Protein AF-A0A090ZB60-F1 (afdb_monomer_lite)

pLDDT: mean 83.5, std 13.8, range [45.19, 94.56]

Foldseek 3Di:
DPPPPDDVVCVVVCCVQQVDPPNPVVVVVVVVVVVVCVVVVVD

Radius of gyration: 13.57 Å; chains: 1; bounding box: 32×16×35 Å

Sequence (43 aa):
MSNQLVNLRIDFAFKHLFGTSGSEEILILFLNAMLKDAIITSQ

Structure (mmCIF, N/CA/C/O backbone):
data_AF-A0A090ZB60-F1
#
_entry.id   AF-A0A090ZB60-F1
#
loop_
_atom_site.group_PDB
_atom_site.id
_atom_site.type_symbol
_atom_site.label_atom_id
_atom_site.label_alt_id
_atom_site.label_comp_id
_atom_site.label_asym_id
_atom_site.label_entity_id
_atom_site.label_seq_id
_atom_site.pdbx_PDB_ins_code
_atom_site.Cartn_x
_atom_site.Cartn_y
_atom_site.Cartn_z
_atom_site.occupancy
_atom_site.B_iso_or_equiv
_atom_site.auth_seq_id
_atom_site.auth_comp_id
_atom_site.auth_asym_id
_atom_site.auth_atom_id
_atom_site.pdbx_PDB_model_num
ATOM 1 N N . MET A 1 1 ? 9.921 2.479 23.373 1.00 45.19 1 MET A N 1
ATOM 2 C CA . MET A 1 1 ? 9.232 2.608 22.073 1.00 45.19 1 MET A CA 1
ATOM 3 C C . MET A 1 1 ? 9.090 1.216 21.492 1.00 45.19 1 MET A C 1
ATOM 5 O O . MET A 1 1 ? 10.102 0.574 21.243 1.00 45.19 1 MET A O 1
ATOM 9 N N . SER A 1 2 ? 7.868 0.703 21.384 1.00 54.38 2 SER A N 1
ATOM 10 C CA . SER A 1 2 ? 7.601 -0.578 20.733 1.00 54.38 2 SER A CA 1
ATOM 11 C C . SER A 1 2 ? 7.868 -0.418 19.241 1.00 54.38 2 SER A C 1
ATOM 13 O O . SER A 1 2 ? 7.083 0.217 18.542 1.00 54.38 2 SER A O 1
ATOM 15 N N . ASN A 1 3 ? 8.993 -0.952 18.768 1.00 59.91 3 ASN A N 1
ATOM 16 C CA . ASN A 1 3 ? 9.252 -1.083 17.342 1.00 59.91 3 ASN A CA 1
ATOM 17 C C . ASN A 1 3 ? 8.211 -2.074 16.813 1.00 59.91 3 ASN A C 1
ATOM 19 O O . ASN A 1 3 ? 8.362 -3.285 16.978 1.00 59.91 3 ASN A O 1
ATOM 23 N N . GLN A 1 4 ? 7.099 -1.562 16.286 1.00 67.44 4 GLN A N 1
ATOM 24 C CA . GLN A 1 4 ? 6.096 -2.381 15.626 1.00 67.44 4 GLN A CA 1
ATOM 25 C C . GLN A 1 4 ? 6.775 -2.908 14.362 1.00 67.44 4 GLN A C 1
ATOM 27 O O . GLN A 1 4 ? 6.901 -2.198 13.368 1.00 67.44 4 GLN A O 1
ATOM 32 N N . LEU A 1 5 ? 7.337 -4.114 14.455 1.00 72.56 5 LEU A N 1
ATOM 33 C CA . LEU A 1 5 ? 8.004 -4.769 13.341 1.00 72.56 5 LEU A CA 1
ATOM 34 C C . LEU A 1 5 ? 6.936 -5.015 12.281 1.00 72.56 5 LEU A C 1
ATOM 36 O O . LEU A 1 5 ? 6.134 -5.943 12.390 1.00 72.56 5 LEU A O 1
ATOM 40 N N . VAL A 1 6 ? 6.884 -4.124 11.291 1.00 71.75 6 VAL A N 1
ATOM 41 C CA . VAL A 1 6 ? 6.031 -4.289 10.120 1.00 71.75 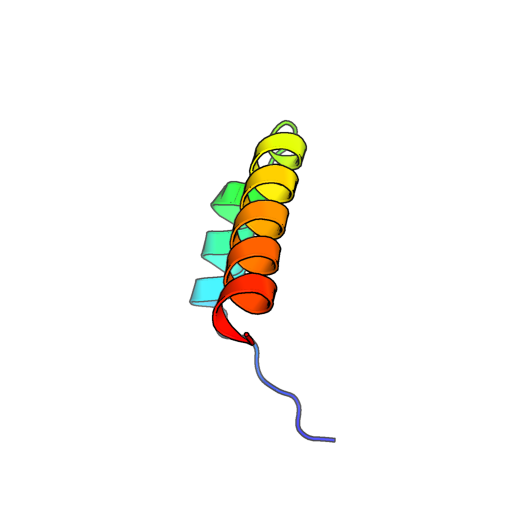6 VAL A CA 1
ATOM 42 C C . VAL A 1 6 ? 6.379 -5.642 9.514 1.00 71.75 6 VAL A C 1
ATOM 44 O O . VAL A 1 6 ? 7.553 -5.978 9.341 1.00 71.75 6 VAL A O 1
ATOM 47 N N . ASN A 1 7 ? 5.361 -6.457 9.246 1.00 87.81 7 ASN A N 1
ATOM 48 C CA . ASN A 1 7 ? 5.575 -7.783 8.690 1.00 87.81 7 ASN A CA 1
ATOM 49 C C . ASN A 1 7 ? 6.280 -7.647 7.332 1.00 87.81 7 ASN A C 1
ATOM 51 O O . ASN A 1 7 ? 5.691 -7.154 6.372 1.00 87.81 7 ASN A O 1
ATOM 55 N N . LEU A 1 8 ? 7.529 -8.111 7.257 1.00 89.12 8 LEU A N 1
ATOM 56 C CA . LEU A 1 8 ? 8.380 -7.986 6.070 1.00 89.12 8 LEU A CA 1
ATOM 57 C C . LEU A 1 8 ? 7.751 -8.596 4.812 1.00 89.12 8 LEU A C 1
ATOM 59 O O . LEU A 1 8 ? 7.980 -8.095 3.718 1.00 89.12 8 LEU A O 1
ATOM 63 N N . ARG A 1 9 ? 6.936 -9.653 4.945 1.00 89.06 9 ARG A N 1
ATOM 64 C CA . ARG A 1 9 ? 6.232 -10.241 3.793 1.00 89.06 9 ARG A CA 1
ATOM 65 C C . ARG A 1 9 ? 5.170 -9.291 3.248 1.00 89.06 9 ARG A C 1
ATOM 67 O O . ARG A 1 9 ? 5.008 -9.206 2.036 1.00 89.06 9 ARG A O 1
ATOM 74 N N . ILE A 1 10 ? 4.477 -8.579 4.137 1.00 88.81 10 ILE A N 1
ATOM 75 C CA . ILE A 1 10 ? 3.470 -7.581 3.760 1.00 88.81 10 ILE A CA 1
ATOM 76 C C . ILE A 1 10 ? 4.160 -6.368 3.135 1.00 88.81 10 ILE A C 1
ATOM 78 O O . ILE A 1 10 ? 3.751 -5.939 2.064 1.00 88.81 10 ILE A O 1
ATOM 82 N N . ASP A 1 11 ? 5.239 -5.871 3.745 1.00 88.81 11 ASP A N 1
ATOM 83 C CA . ASP A 1 11 ? 6.027 -4.758 3.200 1.00 88.81 11 ASP A CA 1
ATOM 84 C C . ASP A 1 11 ? 6.571 -5.075 1.796 1.00 88.81 11 ASP A C 1
ATOM 86 O O . ASP A 1 11 ? 6.417 -4.277 0.871 1.00 88.81 11 ASP A O 1
ATOM 90 N N . PHE A 1 12 ? 7.130 -6.275 1.606 1.00 92.88 12 PHE A N 1
ATOM 91 C CA . PHE A 1 12 ? 7.632 -6.720 0.309 1.00 92.88 12 PHE A CA 1
ATOM 92 C C . PHE A 1 12 ? 6.523 -6.821 -0.745 1.00 92.88 12 PHE A C 1
ATOM 94 O O . PHE A 1 12 ? 6.670 -6.273 -1.835 1.00 92.88 12 PHE A O 1
ATOM 101 N N . ALA A 1 13 ? 5.405 -7.486 -0.432 1.00 91.12 13 ALA A N 1
ATOM 102 C CA . ALA A 1 13 ? 4.293 -7.632 -1.371 1.00 91.12 13 ALA A CA 1
ATOM 103 C C . ALA A 1 13 ? 3.667 -6.275 -1.729 1.00 91.12 13 ALA A C 1
ATOM 105 O O . ALA A 1 13 ? 3.367 -6.021 -2.893 1.00 91.12 13 ALA A O 1
ATOM 106 N N . PHE A 1 14 ? 3.531 -5.379 -0.751 1.00 92.06 14 PHE A N 1
ATOM 107 C CA . PHE A 1 14 ? 3.007 -4.035 -0.968 1.00 92.06 14 PHE A CA 1
ATOM 108 C C . PHE A 1 14 ? 3.911 -3.224 -1.900 1.00 92.06 14 PHE A C 1
ATOM 110 O O . PHE A 1 14 ? 3.434 -2.653 -2.877 1.00 92.06 14 PHE A O 1
ATOM 117 N N . LYS A 1 15 ? 5.229 -3.231 -1.662 1.00 91.88 15 LYS A N 1
ATOM 118 C CA . LYS A 1 15 ? 6.205 -2.585 -2.553 1.00 91.88 15 LYS A CA 1
ATOM 119 C C . LYS A 1 15 ? 6.239 -3.218 -3.941 1.00 91.88 15 LYS A C 1
ATOM 121 O O . LYS A 1 15 ? 6.451 -2.512 -4.916 1.00 91.88 15 LYS A O 1
ATOM 126 N N . HIS A 1 16 ? 6.024 -4.526 -4.051 1.00 91.25 16 HIS A N 1
ATOM 127 C CA . HIS A 1 16 ? 5.971 -5.190 -5.351 1.00 91.25 16 HIS A CA 1
ATOM 128 C C . HIS A 1 16 ? 4.753 -4.754 -6.179 1.00 91.25 16 HIS A C 1
ATOM 130 O O . HIS A 1 16 ? 4.869 -4.596 -7.388 1.00 91.25 16 HIS A O 1
ATOM 136 N N . LEU A 1 17 ? 3.604 -4.542 -5.533 1.00 90.94 17 LEU A N 1
ATOM 137 C CA . LEU A 1 17 ? 2.363 -4.145 -6.204 1.00 90.94 17 LEU A CA 1
ATOM 138 C C . LEU A 1 17 ? 2.263 -2.634 -6.460 1.00 90.94 17 LEU A C 1
ATOM 140 O O . LEU A 1 17 ? 1.738 -2.227 -7.491 1.00 90.94 17 LEU A O 1
ATOM 144 N N . PHE A 1 18 ? 2.748 -1.814 -5.524 1.00 94.38 18 PHE A N 1
ATOM 145 C CA . PHE A 1 18 ? 2.530 -0.360 -5.507 1.00 94.38 18 PHE A CA 1
ATOM 146 C C . PHE A 1 18 ? 3.819 0.474 -5.483 1.00 94.38 18 PHE A C 1
ATOM 148 O O . PHE A 1 18 ? 3.773 1.699 -5.414 1.00 94.38 18 PHE A O 1
ATOM 155 N N . GLY A 1 19 ? 4.987 -0.169 -5.468 1.00 90.56 19 GLY A N 1
ATOM 156 C CA . GLY A 1 19 ? 6.292 0.499 -5.465 1.00 90.56 19 GLY A CA 1
ATOM 157 C C . GLY A 1 19 ? 6.926 0.620 -6.851 1.00 90.56 19 GLY A C 1
ATOM 158 O O . GLY A 1 19 ? 8.069 1.060 -6.953 1.00 90.56 19 GLY A O 1
ATOM 159 N N . THR A 1 20 ? 6.227 0.211 -7.914 1.00 92.69 20 THR A N 1
ATOM 160 C CA . THR A 1 20 ? 6.686 0.340 -9.304 1.00 92.69 20 THR A CA 1
ATOM 161 C C . THR A 1 20 ? 6.148 1.623 -9.930 1.00 92.69 20 THR A C 1
ATOM 163 O O . THR A 1 20 ? 4.994 1.984 -9.701 1.00 92.69 20 THR A O 1
ATOM 166 N N . SER A 1 21 ? 6.938 2.293 -10.767 1.00 90.31 21 SER A N 1
ATOM 167 C CA . SER A 1 21 ? 6.476 3.481 -11.498 1.00 90.31 21 SER A CA 1
ATOM 168 C C . SER A 1 21 ? 5.222 3.176 -12.325 1.00 90.31 21 SER A C 1
ATOM 170 O O . SER A 1 21 ? 5.186 2.171 -13.036 1.00 90.31 21 SER A O 1
ATOM 172 N N . GLY A 1 22 ? 4.203 4.032 -12.233 1.00 90.56 22 GLY A N 1
ATOM 173 C CA . GLY A 1 22 ? 2.906 3.849 -12.892 1.00 90.56 22 GLY A CA 1
ATOM 174 C C . GLY A 1 22 ? 1.850 3.139 -12.036 1.00 90.56 22 GLY A C 1
ATOM 175 O O . GLY A 1 22 ? 0.726 2.954 -12.498 1.00 90.56 22 GLY A O 1
ATOM 176 N N . SER A 1 23 ? 2.177 2.740 -10.801 1.00 93.19 23 SER A N 1
ATOM 177 C CA . SER A 1 23 ? 1.227 2.128 -9.854 1.00 93.19 23 SER A CA 1
ATOM 178 C C . SER A 1 23 ? 0.596 3.127 -8.871 1.00 93.19 23 SER A C 1
ATOM 180 O O . SER A 1 23 ? -0.197 2.748 -8.008 1.00 93.19 23 SER A O 1
ATOM 182 N N . GLU A 1 24 ? 0.903 4.417 -9.002 1.00 93.19 24 GLU A N 1
ATOM 183 C CA . GLU A 1 24 ? 0.435 5.465 -8.097 1.00 93.19 24 GLU A CA 1
ATOM 184 C C . GLU A 1 24 ? -1.091 5.624 -8.157 1.00 93.19 24 GLU A C 1
ATOM 186 O O . GLU A 1 24 ? -1.744 5.730 -7.120 1.00 93.19 24 GLU A O 1
ATOM 191 N N . GLU A 1 25 ? -1.678 5.583 -9.356 1.00 94.38 25 GLU A N 1
ATOM 192 C CA . GLU A 1 25 ? -3.126 5.731 -9.540 1.00 94.38 25 GLU A CA 1
ATOM 193 C C . GLU A 1 25 ? -3.901 4.580 -8.887 1.00 94.38 25 GLU A C 1
ATOM 195 O O . GLU A 1 25 ? -4.860 4.814 -8.150 1.00 94.38 25 GLU A O 1
ATOM 200 N N . ILE A 1 26 ? -3.450 3.335 -9.081 1.00 93.25 26 ILE A N 1
ATOM 201 C CA . ILE A 1 26 ? -4.090 2.163 -8.473 1.00 93.25 26 ILE A CA 1
ATOM 202 C C . ILE A 1 26 ? -3.896 2.131 -6.953 1.00 93.25 26 ILE A C 1
ATOM 204 O O . ILE A 1 26 ? -4.824 1.757 -6.235 1.00 93.25 26 ILE A O 1
ATOM 208 N N . LEU A 1 27 ? -2.744 2.586 -6.445 1.00 94.56 27 LEU A N 1
ATOM 209 C CA . LEU A 1 27 ? -2.515 2.744 -5.009 1.00 94.56 27 LEU A CA 1
ATOM 210 C C . LEU A 1 27 ? -3.488 3.764 -4.403 1.00 94.56 27 LEU A C 1
ATOM 212 O O . LEU A 1 27 ? -4.121 3.486 -3.385 1.00 94.56 27 LEU A O 1
ATOM 216 N N . ILE A 1 28 ? -3.638 4.931 -5.035 1.00 93.12 28 ILE A N 1
ATOM 217 C CA . ILE A 1 28 ? -4.566 5.977 -4.586 1.00 93.12 28 ILE A CA 1
ATOM 218 C C . ILE A 1 28 ? -6.007 5.453 -4.604 1.00 93.12 28 ILE A C 1
ATOM 220 O O . ILE A 1 28 ? -6.741 5.639 -3.633 1.00 93.12 28 ILE A O 1
ATOM 224 N N . LEU A 1 29 ? -6.411 4.761 -5.673 1.00 94.56 29 LEU A N 1
ATOM 225 C CA . LEU A 1 29 ? -7.756 4.201 -5.804 1.00 94.56 29 LEU A CA 1
ATOM 226 C C . LEU A 1 29 ? -8.043 3.152 -4.719 1.00 94.56 29 LEU A C 1
ATOM 228 O O . LEU A 1 29 ? -9.105 3.183 -4.095 1.00 94.56 29 LEU A O 1
ATOM 232 N N . PHE A 1 30 ? -7.073 2.275 -4.446 1.00 92.94 30 PHE A N 1
ATOM 233 C CA . PHE A 1 30 ? -7.143 1.278 -3.380 1.00 92.94 30 PHE A CA 1
ATOM 234 C C . PHE A 1 30 ? -7.297 1.921 -1.996 1.00 92.94 30 PHE A C 1
ATOM 236 O O . PHE A 1 30 ? -8.199 1.555 -1.242 1.00 92.94 30 PHE A O 1
ATOM 243 N N . LEU A 1 31 ? -6.457 2.908 -1.666 1.00 93.88 31 LEU A N 1
ATOM 244 C CA . LEU A 1 31 ? -6.518 3.602 -0.376 1.00 93.88 31 LEU A CA 1
ATOM 245 C C . LEU A 1 31 ? -7.838 4.356 -0.199 1.00 93.88 31 LEU A C 1
ATOM 247 O O . LEU A 1 31 ? -8.424 4.315 0.880 1.00 93.88 31 LEU A O 1
ATOM 251 N N . ASN A 1 32 ? -8.340 4.991 -1.259 1.00 92.44 32 ASN A N 1
ATOM 252 C CA . ASN A 1 32 ? -9.625 5.684 -1.232 1.00 92.44 32 ASN A CA 1
ATOM 253 C C . ASN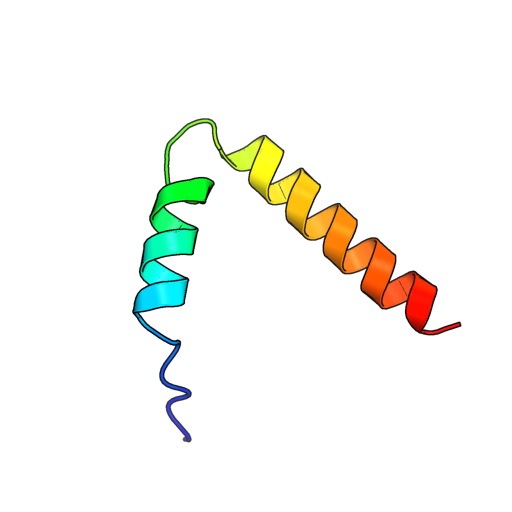 A 1 32 ? -10.803 4.719 -1.035 1.00 92.44 32 ASN A C 1
ATOM 255 O O . ASN A 1 32 ? -11.733 5.049 -0.301 1.00 92.44 32 ASN A O 1
ATOM 259 N N . ALA A 1 33 ? -10.765 3.529 -1.646 1.00 93.38 33 ALA A N 1
ATOM 260 C CA . ALA A 1 33 ? -11.771 2.491 -1.424 1.00 93.38 33 ALA A CA 1
ATOM 261 C C . ALA A 1 33 ? -11.755 1.995 0.033 1.00 93.38 33 ALA A C 1
ATOM 263 O O . ALA A 1 33 ? -12.792 2.001 0.692 1.00 93.38 33 ALA A O 1
ATOM 264 N N . MET A 1 34 ? -10.570 1.676 0.566 1.00 89.94 34 MET A N 1
ATOM 265 C CA . MET A 1 34 ? -10.399 1.244 1.960 1.00 89.94 34 MET A CA 1
ATOM 266 C C . MET A 1 34 ? -10.845 2.316 2.962 1.00 89.94 34 MET A C 1
ATOM 268 O O . MET A 1 34 ? -11.507 2.011 3.953 1.00 89.94 34 MET A O 1
ATOM 272 N N . LEU A 1 35 ? -10.510 3.584 2.703 1.00 90.75 35 LEU A N 1
ATOM 273 C CA . LEU A 1 35 ? -10.924 4.707 3.542 1.00 90.75 35 LEU A CA 1
ATOM 274 C C . LEU A 1 35 ? -12.443 4.892 3.518 1.00 90.75 35 LEU A C 1
ATOM 276 O O . LEU A 1 35 ? -13.054 5.100 4.565 1.00 90.75 35 LEU A O 1
ATOM 280 N N . LYS A 1 36 ? -13.057 4.808 2.334 1.00 88.19 36 LYS A N 1
ATOM 281 C CA . LYS A 1 36 ? -14.509 4.906 2.179 1.00 88.19 36 LYS A CA 1
ATOM 282 C C . LYS A 1 36 ? -15.218 3.804 2.964 1.00 88.19 36 LYS A C 1
ATOM 284 O O . LYS 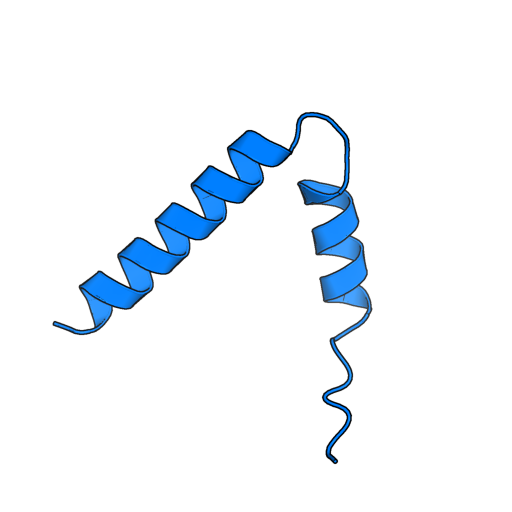A 1 36 ? -16.152 4.112 3.697 1.00 88.19 36 LYS A O 1
ATOM 289 N N . ASP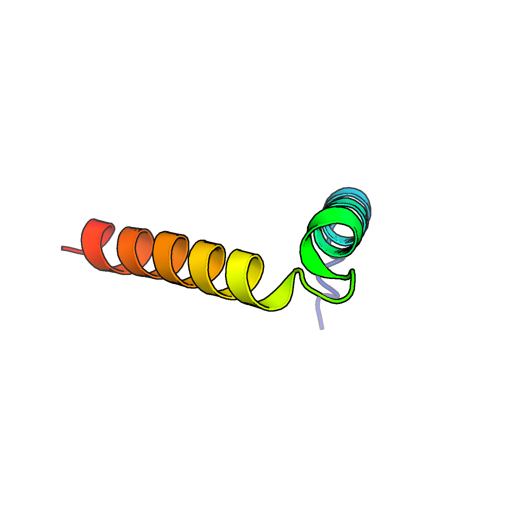 A 1 37 ? -14.750 2.564 2.873 1.00 80.62 37 ASP A N 1
ATOM 290 C CA . ASP A 1 37 ? -15.325 1.446 3.624 1.00 80.62 37 ASP A CA 1
ATOM 291 C C . ASP A 1 37 ? -15.155 1.630 5.137 1.00 80.62 37 ASP A C 1
ATOM 293 O O . ASP A 1 37 ? -16.096 1.386 5.895 1.00 80.62 37 A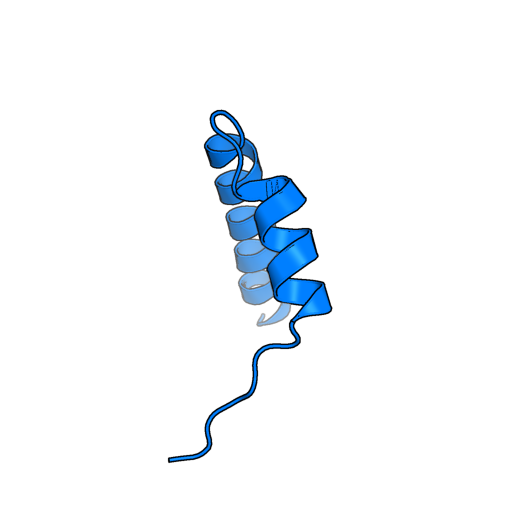SP A O 1
ATOM 297 N N . ALA A 1 38 ? -14.004 2.137 5.589 1.00 78.94 38 ALA A N 1
ATOM 298 C CA . ALA A 1 38 ? -13.772 2.430 7.003 1.00 78.94 38 ALA A CA 1
ATOM 299 C C . ALA A 1 38 ? -14.719 3.521 7.540 1.00 78.94 38 ALA A C 1
ATOM 301 O O . ALA A 1 38 ? -15.232 3.410 8.654 1.00 78.94 38 ALA A O 1
ATOM 302 N N . ILE A 1 39 ? -14.981 4.561 6.743 1.00 73.25 39 ILE A N 1
ATOM 303 C CA . ILE A 1 39 ? -15.881 5.660 7.114 1.00 73.25 39 ILE A CA 1
ATOM 304 C C . ILE A 1 39 ? -17.346 5.206 7.086 1.00 73.25 39 ILE A C 1
ATOM 306 O O . ILE A 1 39 ? -18.091 5.512 8.012 1.00 73.25 39 ILE A O 1
ATOM 310 N N . ILE A 1 40 ? -17.760 4.457 6.061 1.00 68.38 40 ILE A N 1
ATOM 311 C CA . ILE A 1 40 ? -19.148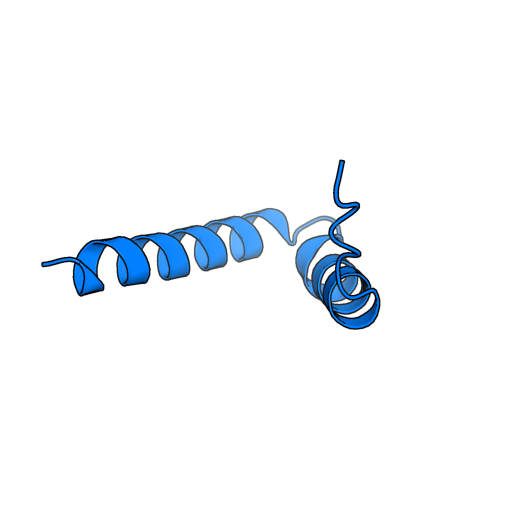 3.991 5.905 1.00 68.38 40 ILE A CA 1
ATOM 312 C C . ILE A 1 40 ? -19.514 2.945 6.961 1.00 68.38 40 ILE A C 1
ATOM 314 O O . ILE A 1 40 ? -20.622 2.977 7.479 1.00 68.38 40 ILE A O 1
ATOM 318 N N . THR A 1 41 ? -18.589 2.055 7.332 1.00 59.41 41 THR A N 1
ATOM 319 C CA . THR A 1 41 ? -18.827 1.029 8.370 1.00 59.41 41 THR A CA 1
ATOM 320 C C . THR A 1 41 ? -18.928 1.628 9.784 1.00 59.41 41 THR A C 1
ATOM 322 O O . THR A 1 41 ? -19.297 0.935 10.727 1.00 59.41 41 THR A O 1
ATOM 325 N N . SER A 1 42 ? -18.598 2.915 9.946 1.00 58.88 42 SER A N 1
ATOM 326 C CA . SER A 1 42 ? -18.649 3.639 11.223 1.00 58.88 42 SER A CA 1
ATOM 327 C C . SER A 1 42 ? -19.957 4.427 11.447 1.00 58.88 42 SER A C 1
ATOM 329 O O . SER A 1 42 ? -20.029 5.188 12.415 1.00 58.88 42 SER A O 1
ATOM 331 N N . GLN A 1 43 ? -20.968 4.279 10.576 1.00 49.88 43 GLN A N 1
ATOM 332 C CA . GLN A 1 43 ? -22.348 4.771 10.766 1.00 49.88 43 GLN A CA 1
ATOM 333 C C . GLN A 1 43 ? -23.310 3.616 11.041 1.00 49.88 43 GLN A C 1
ATOM 335 O O . GLN A 1 43 ? -24.244 3.840 11.844 1.00 49.88 43 GLN A O 1
#

Organism: NCBI:txid2338372

Secondary structure (DSSP, 8-state):
-------HHHHHHHHHHHSSTT-HHHHHHHHHHHHHHHHHTT-